Protein AF-A0A918E856-F1 (afdb_monomer_lite)

Structure (mmCIF, N/CA/C/O backbone):
data_AF-A0A918E856-F1
#
_entry.id   AF-A0A918E856-F1
#
loop_
_atom_site.group_PDB
_atom_site.id
_atom_site.type_symbol
_atom_site.label_atom_id
_atom_site.label_alt_id
_atom_site.label_comp_id
_atom_site.label_asym_id
_atom_site.label_entity_id
_atom_site.label_seq_id
_atom_site.pdbx_PDB_ins_code
_atom_site.Cartn_x
_atom_site.Cartn_y
_atom_site.Cartn_z
_atom_site.occupancy
_atom_site.B_iso_or_equiv
_atom_site.auth_seq_id
_atom_site.auth_comp_id
_atom_site.auth_asym_id
_atom_site.auth_atom_id
_atom_site.pdbx_PDB_model_num
ATOM 1 N N . MET A 1 1 ? 12.100 -17.004 -24.116 1.00 50.94 1 MET A N 1
ATOM 2 C CA . MET A 1 1 ? 11.527 -15.684 -23.778 1.00 50.94 1 MET A CA 1
ATOM 3 C C . MET A 1 1 ? 12.662 -14.813 -23.277 1.00 50.94 1 MET A C 1
ATOM 5 O O . MET A 1 1 ? 13.329 -15.226 -22.339 1.00 50.94 1 MET A O 1
ATOM 9 N N . THR A 1 2 ? 12.930 -13.678 -23.919 1.00 61.44 2 THR A N 1
ATOM 10 C CA . THR A 1 2 ? 13.937 -12.719 -23.442 1.00 61.44 2 THR A CA 1
ATOM 11 C C . THR A 1 2 ? 13.316 -11.904 -22.313 1.00 61.44 2 THR A C 1
ATOM 13 O O . THR A 1 2 ? 12.241 -11.334 -22.496 1.00 61.44 2 THR A O 1
ATOM 16 N N . ILE A 1 3 ? 13.947 -11.891 -21.139 1.00 65.88 3 ILE A N 1
ATOM 17 C CA . ILE A 1 3 ? 13.509 -11.051 -20.021 1.00 65.88 3 ILE A CA 1
ATOM 18 C C . ILE A 1 3 ? 13.822 -9.603 -20.404 1.00 65.88 3 ILE A C 1
ATOM 20 O O . ILE A 1 3 ? 14.984 -9.246 -20.590 1.00 65.88 3 ILE A O 1
ATOM 24 N N . ARG A 1 4 ? 12.785 -8.781 -20.583 1.00 73.38 4 ARG A N 1
ATOM 25 C CA . ARG A 1 4 ? 12.947 -7.338 -20.776 1.00 73.38 4 ARG A CA 1
ATOM 26 C C . ARG A 1 4 ? 13.207 -6.720 -19.407 1.00 73.38 4 ARG A C 1
ATOM 28 O O . ARG A 1 4 ? 12.323 -6.734 -18.557 1.00 73.38 4 ARG A O 1
ATOM 35 N N . HIS A 1 5 ? 14.406 -6.192 -19.208 1.00 76.31 5 HIS A N 1
ATOM 36 C CA . HIS A 1 5 ? 14.692 -5.327 -18.071 1.00 76.31 5 HIS A CA 1
ATOM 37 C C . HIS A 1 5 ? 14.243 -3.906 -18.418 1.00 76.31 5 HIS A C 1
ATOM 39 O O . HIS A 1 5 ? 14.505 -3.429 -19.523 1.00 76.31 5 HIS A O 1
ATOM 45 N N . VAL A 1 6 ? 13.525 -3.268 -17.497 1.00 83.94 6 VAL A N 1
ATOM 46 C CA . VAL A 1 6 ? 13.169 -1.851 -17.603 1.00 83.94 6 VAL A CA 1
ATOM 47 C C . VAL A 1 6 ? 14.328 -1.038 -17.033 1.00 83.94 6 VAL A C 1
ATOM 49 O O . VAL A 1 6 ? 14.941 -1.451 -16.049 1.00 83.94 6 VAL A O 1
ATOM 52 N N . GLU A 1 7 ? 14.652 0.080 -17.678 1.00 87.56 7 GLU A N 1
ATOM 53 C CA . GLU A 1 7 ? 15.737 0.957 -17.240 1.00 87.56 7 GLU A CA 1
ATOM 54 C C . GLU A 1 7 ? 15.394 1.575 -15.871 1.00 87.56 7 GLU A C 1
ATOM 56 O O . GLU A 1 7 ? 14.327 2.193 -15.755 1.00 87.56 7 GLU A O 1
ATOM 61 N N . PRO A 1 8 ? 16.251 1.430 -14.842 1.00 88.75 8 PRO A N 1
ATOM 62 C CA . PRO A 1 8 ? 16.017 2.029 -13.531 1.00 88.75 8 PRO A CA 1
ATOM 63 C C . PRO A 1 8 ? 15.770 3.537 -13.625 1.00 88.75 8 PRO A C 1
ATOM 65 O O . PRO A 1 8 ? 16.375 4.221 -14.448 1.00 88.75 8 PRO A O 1
ATOM 68 N N . TYR A 1 9 ? 14.884 4.061 -12.775 1.00 87.44 9 TYR A N 1
ATOM 69 C CA . TYR A 1 9 ? 14.509 5.485 -12.725 1.00 87.44 9 TYR A CA 1
ATOM 70 C C . TYR A 1 9 ? 13.832 6.062 -13.981 1.00 87.44 9 TYR A C 1
ATOM 72 O O . TYR A 1 9 ? 13.514 7.249 -14.001 1.00 87.44 9 TYR A O 1
ATOM 80 N N . SER A 1 10 ? 13.558 5.254 -15.008 1.00 90.94 10 SER A N 1
ATOM 81 C CA . SER A 1 10 ? 12.671 5.667 -16.101 1.00 90.94 10 SER A CA 1
ATOM 82 C C . SER A 1 10 ? 11.217 5.781 -15.627 1.00 90.94 10 SER A C 1
ATOM 84 O O . SER A 1 10 ? 10.818 5.113 -14.671 1.00 90.94 10 SER A O 1
ATOM 86 N N . ASP A 1 11 ? 10.394 6.559 -16.336 1.00 89.94 11 ASP A N 1
ATOM 87 C CA . ASP A 1 11 ? 8.954 6.659 -16.048 1.00 89.94 11 ASP A CA 1
ATOM 88 C C . ASP A 1 11 ? 8.279 5.280 -16.058 1.00 89.94 11 ASP A C 1
ATOM 90 O O . ASP A 1 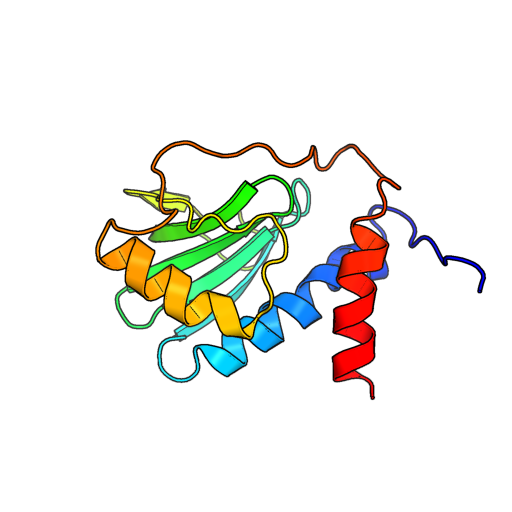11 ? 7.462 4.976 -15.192 1.00 89.94 11 ASP A O 1
ATOM 94 N N . GLU A 1 12 ? 8.669 4.403 -16.994 1.00 88.94 12 GLU A N 1
ATOM 95 C CA . GLU A 1 12 ? 8.157 3.031 -17.050 1.00 88.94 12 GLU A CA 1
ATOM 96 C C . GLU A 1 12 ? 8.480 2.266 -15.763 1.00 88.94 12 GLU A C 1
ATOM 98 O O . GLU A 1 12 ? 7.600 1.597 -15.229 1.00 88.94 12 GLU A O 1
ATOM 103 N N . TRP A 1 13 ? 9.707 2.386 -15.245 1.00 89.81 13 TRP A N 1
ATOM 104 C CA . TRP A 1 13 ? 10.144 1.730 -14.010 1.00 89.81 13 TRP A CA 1
ATOM 105 C C . TRP A 1 13 ? 9.414 2.265 -12.775 1.00 89.81 13 TRP A C 1
ATOM 107 O O . TRP A 1 13 ? 8.991 1.487 -11.914 1.00 89.81 13 TRP A O 1
ATOM 117 N N . LEU A 1 14 ? 9.235 3.587 -12.702 1.00 89.81 14 LEU A N 1
ATOM 118 C CA . LEU A 1 14 ? 8.525 4.251 -11.608 1.00 89.81 14 LEU A CA 1
ATOM 119 C C . LEU A 1 14 ? 7.058 3.826 -11.545 1.00 89.81 14 LEU A C 1
ATOM 121 O O . LEU A 1 14 ? 6.543 3.609 -10.457 1.00 89.81 14 LEU A O 1
ATOM 125 N N . GLN A 1 15 ? 6.428 3.625 -12.701 1.00 89.75 15 GLN A N 1
ATOM 126 C CA . GLN A 1 15 ? 5.015 3.262 -12.816 1.00 89.75 15 GLN A CA 1
ATOM 127 C 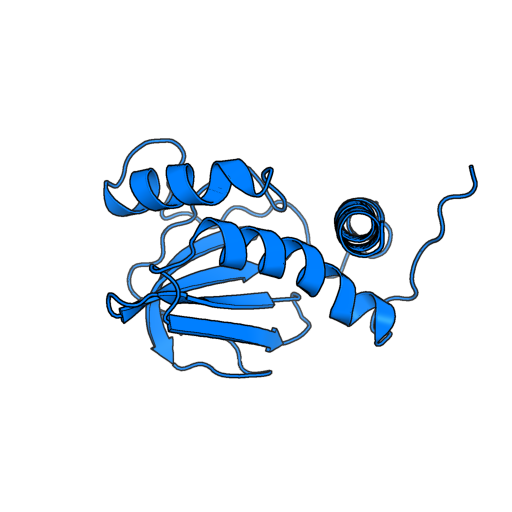C . GLN A 1 15 ? 4.742 1.756 -12.636 1.00 89.75 15 GLN A C 1
ATOM 129 O O . GLN A 1 15 ? 3.587 1.344 -12.523 1.00 89.75 15 GLN A O 1
ATOM 134 N N . GLN A 1 16 ? 5.767 0.895 -12.575 1.00 90.94 16 GLN A N 1
ATOM 135 C CA . GLN A 1 16 ? 5.569 -0.556 -12.417 1.00 90.94 16 GLN A CA 1
ATOM 136 C C . GLN A 1 16 ? 4.745 -0.966 -11.178 1.00 90.94 16 GLN A C 1
ATOM 138 O O . GLN A 1 16 ? 3.912 -1.870 -11.304 1.00 90.94 16 GLN A O 1
ATOM 143 N N . PRO A 1 17 ? 4.910 -0.346 -9.990 1.00 94.38 17 PRO A N 1
ATOM 144 C CA . PRO A 1 17 ? 4.116 -0.689 -8.812 1.00 94.38 17 PRO A CA 1
ATOM 145 C C . PRO A 1 17 ? 2.627 -0.367 -8.937 1.00 94.38 17 PRO A C 1
ATOM 147 O O . PRO A 1 17 ? 1.813 -1.028 -8.291 1.00 94.38 17 PRO A O 1
ATOM 150 N N . VAL A 1 18 ? 2.258 0.613 -9.768 1.00 94.62 18 VAL A N 1
ATOM 151 C CA . VAL A 1 18 ? 0.890 1.147 -9.859 1.00 94.62 18 VAL A CA 1
ATOM 152 C C . VAL A 1 18 ? -0.128 0.049 -10.132 1.00 94.62 18 VAL A C 1
ATOM 154 O O . VAL A 1 18 ? -1.161 -0.006 -9.473 1.00 94.62 18 VAL A O 1
ATOM 157 N N . CYS A 1 19 ? 0.166 -0.867 -11.053 1.00 95.25 19 CYS A N 1
ATOM 158 C CA . CYS A 1 19 ? -0.772 -1.931 -11.411 1.00 95.25 19 CYS A CA 1
ATOM 159 C C . CYS A 1 19 ? -1.019 -2.896 -10.243 1.00 95.25 19 CYS A C 1
ATOM 161 O O . CYS A 1 19 ? -2.159 -3.241 -9.947 1.00 95.25 19 CYS A O 1
ATOM 163 N N . TYR A 1 20 ? 0.037 -3.281 -9.525 1.00 97.25 20 TYR A N 1
ATOM 164 C CA . TYR A 1 20 ? -0.095 -4.119 -8.336 1.00 97.25 20 TYR A CA 1
ATOM 165 C C . TYR A 1 20 ? -0.895 -3.417 -7.226 1.00 97.25 20 TYR A C 1
ATOM 167 O O . TYR A 1 20 ? -1.812 -4.006 -6.652 1.00 97.25 20 TYR A O 1
ATOM 175 N N . VAL A 1 21 ? -0.585 -2.147 -6.950 1.00 97.69 21 VAL A N 1
ATOM 176 C CA . VAL A 1 21 ? -1.270 -1.361 -5.914 1.00 97.69 21 VAL A CA 1
ATOM 177 C C . VAL A 1 21 ? -2.741 -1.150 -6.268 1.00 97.69 21 VAL A C 1
ATOM 179 O O . VAL A 1 21 ? -3.596 -1.301 -5.399 1.00 97.69 21 VAL A O 1
ATOM 182 N N . ARG A 1 22 ? -3.063 -0.886 -7.539 1.00 97.38 22 ARG A N 1
ATOM 183 C CA . ARG A 1 22 ? -4.447 -0.745 -8.010 1.00 97.38 22 ARG A CA 1
ATOM 184 C C . ARG A 1 22 ? -5.281 -1.997 -7.770 1.00 97.38 22 ARG A C 1
ATOM 186 O O . ARG A 1 22 ? -6.390 -1.870 -7.266 1.00 97.38 22 ARG A O 1
ATOM 193 N N . LEU A 1 23 ? -4.742 -3.188 -8.037 1.00 97.88 23 LEU A N 1
ATOM 194 C CA . LEU A 1 23 ? -5.444 -4.444 -7.738 1.00 97.88 23 LEU A CA 1
ATOM 195 C C . LEU A 1 23 ? -5.750 -4.575 -6.241 1.00 97.88 23 LEU A C 1
ATOM 197 O O . LEU A 1 23 ? -6.841 -4.985 -5.856 1.00 97.88 23 LEU A O 1
ATOM 201 N N . VAL A 1 24 ? -4.802 -4.196 -5.380 1.00 98.31 24 VAL A N 1
ATOM 202 C CA . VAL A 1 24 ? -5.018 -4.185 -3.925 1.00 98.31 24 VAL A CA 1
ATOM 203 C C . VAL A 1 24 ? -6.093 -3.168 -3.532 1.00 98.31 24 VAL A C 1
ATOM 205 O O . VAL A 1 24 ? -6.969 -3.495 -2.736 1.00 98.31 24 VAL A O 1
ATOM 208 N N . VAL A 1 25 ? -6.062 -1.961 -4.101 1.00 98.38 25 VAL A N 1
ATOM 209 C CA . VAL A 1 25 ? -7.072 -0.915 -3.869 1.00 98.38 25 VAL A CA 1
ATOM 210 C C . VAL A 1 25 ? -8.466 -1.391 -4.279 1.00 98.38 25 VAL A C 1
ATOM 212 O O . VAL A 1 25 ? -9.409 -1.247 -3.505 1.00 98.38 25 VAL A O 1
ATOM 215 N N . GLU A 1 26 ? -8.598 -2.012 -5.451 1.00 97.94 26 GLU A N 1
ATOM 216 C CA . GLU A 1 26 ? -9.864 -2.565 -5.944 1.00 97.94 26 GLU A CA 1
ATOM 217 C C . GLU A 1 26 ? -10.417 -3.653 -5.011 1.00 97.94 26 GLU A C 1
ATOM 219 O O . GLU A 1 26 ? -11.612 -3.666 -4.717 1.00 97.94 26 GLU A O 1
ATOM 224 N N . LEU A 1 27 ? -9.550 -4.525 -4.488 1.00 98.25 27 LEU A N 1
ATOM 225 C CA . LEU A 1 27 ? -9.930 -5.586 -3.550 1.00 98.25 27 LEU A CA 1
ATOM 226 C C . LEU A 1 27 ? -10.311 -5.068 -2.158 1.00 98.25 27 LEU A C 1
ATOM 228 O O . LEU A 1 27 ? -11.152 -5.673 -1.494 1.00 98.25 27 LEU A O 1
ATOM 232 N N . LEU A 1 28 ? -9.698 -3.974 -1.702 1.00 98.00 28 LEU A N 1
ATOM 233 C CA . LEU A 1 28 ? -10.064 -3.305 -0.449 1.00 98.00 28 LEU A CA 1
ATOM 234 C C . LEU A 1 28 ? -11.369 -2.504 -0.588 1.00 98.00 28 LEU A C 1
ATOM 236 O O . LEU A 1 28 ? -12.095 -2.323 0.393 1.00 98.00 28 LEU A O 1
ATOM 240 N N . GLY A 1 29 ? -11.693 -2.049 -1.801 1.00 97.75 29 GLY A N 1
ATOM 241 C CA . GLY A 1 29 ? -12.979 -1.453 -2.146 1.00 97.75 29 GLY A CA 1
ATOM 242 C C . GLY A 1 29 ? -13.367 -0.302 -1.218 1.00 97.75 29 GLY A C 1
ATOM 243 O O . GLY A 1 29 ? -12.658 0.695 -1.112 1.00 97.75 29 GLY A O 1
ATOM 244 N N . ALA A 1 30 ? -14.499 -0.449 -0.526 1.00 96.69 30 ALA A N 1
ATOM 245 C CA . ALA A 1 30 ? -15.070 0.590 0.335 1.00 96.69 30 ALA A CA 1
ATOM 246 C C . ALA A 1 30 ? -14.204 0.966 1.554 1.00 96.69 30 ALA A C 1
ATOM 248 O O . ALA A 1 30 ? -14.479 1.976 2.199 1.00 96.69 30 ALA A O 1
ATOM 249 N N . GLU A 1 31 ? -13.175 0.181 1.888 1.00 97.44 31 GLU A N 1
ATOM 250 C CA . GLU A 1 31 ? -12.222 0.558 2.937 1.00 97.44 31 GLU A CA 1
ATOM 251 C C . GLU A 1 31 ? -11.257 1.664 2.495 1.00 97.44 31 GLU A C 1
ATOM 253 O O . GLU A 1 31 ? -10.673 2.334 3.349 1.00 97.44 31 GLU A O 1
ATOM 258 N N . VAL A 1 32 ? -11.082 1.867 1.187 1.00 98.44 32 VAL A N 1
ATOM 259 C CA . VAL A 1 32 ? -10.161 2.861 0.634 1.00 98.44 32 VAL A CA 1
ATOM 260 C C . VAL A 1 32 ? -10.852 4.214 0.534 1.00 98.44 32 VAL A C 1
ATOM 262 O O . VAL A 1 32 ? -11.879 4.362 -0.123 1.00 98.44 32 VAL A O 1
ATOM 265 N N . ALA A 1 33 ? -10.259 5.220 1.171 1.00 97.88 33 ALA A N 1
ATOM 266 C CA . ALA A 1 33 ? -10.669 6.611 1.032 1.00 97.88 33 ALA A CA 1
ATOM 267 C C . ALA A 1 33 ? -9.944 7.308 -0.126 1.00 97.88 33 ALA A C 1
ATOM 269 O O . ALA A 1 33 ? -10.545 8.129 -0.811 1.00 97.88 33 ALA A O 1
ATOM 270 N N . ASP A 1 34 ? -8.656 7.009 -0.311 1.00 97.94 34 ASP A N 1
ATOM 271 C CA . ASP A 1 34 ? -7.803 7.583 -1.356 1.00 97.94 34 ASP A CA 1
ATOM 272 C C . ASP A 1 34 ? -6.525 6.739 -1.518 1.00 97.94 34 ASP A C 1
ATOM 274 O O . ASP A 1 34 ? -6.201 5.937 -0.637 1.00 97.94 34 ASP A O 1
ATOM 278 N N . TRP A 1 35 ? -5.772 6.917 -2.601 1.00 98.19 35 TRP A N 1
ATOM 279 C CA . TRP A 1 35 ? -4.439 6.328 -2.745 1.00 98.19 35 TRP A CA 1
ATOM 280 C C . TRP A 1 35 ? -3.549 7.143 -3.692 1.00 98.19 35 TRP A C 1
ATOM 282 O O . TRP A 1 35 ? -4.035 7.807 -4.604 1.00 98.19 35 TRP A O 1
ATOM 292 N N . TRP A 1 36 ? -2.235 7.088 -3.482 1.00 97.62 36 TRP A N 1
ATOM 293 C CA . TRP A 1 36 ? -1.257 7.813 -4.296 1.00 97.62 36 TRP A CA 1
ATOM 294 C C . TRP A 1 36 ? 0.117 7.137 -4.297 1.00 97.62 36 TRP A C 1
ATOM 296 O O . TRP A 1 36 ? 0.455 6.351 -3.406 1.00 97.62 36 TRP A O 1
ATOM 306 N N . GLU A 1 37 ? 0.929 7.476 -5.295 1.00 96.06 37 GLU A N 1
ATOM 307 C CA . GLU A 1 37 ? 2.346 7.116 -5.363 1.00 96.06 37 GLU A CA 1
ATOM 308 C C . GLU A 1 37 ? 3.173 8.034 -4.452 1.00 96.06 37 GLU A C 1
ATOM 310 O O . GLU A 1 37 ? 2.947 9.245 -4.381 1.00 96.06 37 GLU A O 1
ATOM 315 N N . GLY A 1 38 ? 4.123 7.447 -3.731 1.00 93.38 38 GLY A N 1
ATOM 316 C CA . GLY A 1 38 ? 5.086 8.154 -2.896 1.00 93.38 38 GLY A CA 1
ATOM 317 C C . GLY A 1 38 ? 6.391 8.459 -3.648 1.00 93.38 38 GLY A C 1
ATOM 318 O O . GLY A 1 38 ? 6.436 8.435 -4.877 1.00 93.38 38 GLY A O 1
ATOM 319 N N . PRO A 1 39 ? 7.482 8.751 -2.925 1.00 91.81 39 PRO A N 1
ATOM 320 C CA . PRO A 1 39 ? 8.802 8.962 -3.520 1.00 91.81 39 PRO A CA 1
ATOM 321 C C . PRO A 1 39 ? 9.380 7.674 -4.135 1.00 91.81 39 PRO A C 1
ATOM 323 O O . PRO A 1 39 ? 8.922 6.565 -3.860 1.00 91.81 39 PRO A O 1
ATOM 326 N N . CYS A 1 40 ? 10.427 7.827 -4.949 1.00 89.00 40 CYS A N 1
ATOM 327 C CA . CYS A 1 40 ? 11.036 6.742 -5.723 1.00 89.00 40 CYS A CA 1
ATOM 328 C C . CYS A 1 40 ? 12.146 5.948 -5.008 1.00 89.00 40 CYS A C 1
ATOM 330 O O . CYS A 1 40 ? 12.474 4.862 -5.470 1.00 89.00 40 CYS A O 1
ATOM 332 N N . ASP A 1 41 ? 12.704 6.441 -3.895 1.00 89.44 41 ASP A N 1
ATOM 333 C CA . ASP A 1 41 ? 13.840 5.809 -3.201 1.00 89.44 41 ASP A CA 1
ATOM 334 C C . ASP A 1 41 ? 13.539 5.551 -1.709 1.00 89.44 41 ASP A C 1
ATOM 336 O O . ASP A 1 41 ? 13.786 6.417 -0.860 1.00 89.44 41 ASP A O 1
ATOM 340 N N . PRO A 1 42 ? 12.995 4.375 -1.336 1.00 93.12 42 PRO A N 1
ATOM 341 C CA . PRO A 1 42 ? 12.429 3.334 -2.207 1.00 93.12 42 PRO A CA 1
ATOM 342 C C . PRO A 1 42 ? 11.108 3.750 -2.857 1.00 93.12 42 PRO A C 1
ATOM 344 O O . PRO A 1 42 ? 10.402 4.581 -2.267 1.00 93.12 42 PRO A O 1
ATOM 347 N N . ARG A 1 43 ? 10.752 3.098 -3.982 1.00 95.44 43 ARG A N 1
ATOM 348 C CA . ARG A 1 43 ? 9.414 3.201 -4.590 1.00 95.44 43 ARG A CA 1
ATOM 349 C C . ARG A 1 43 ? 8.376 2.852 -3.538 1.00 95.44 43 ARG A C 1
ATOM 351 O O . ARG A 1 43 ? 8.452 1.792 -2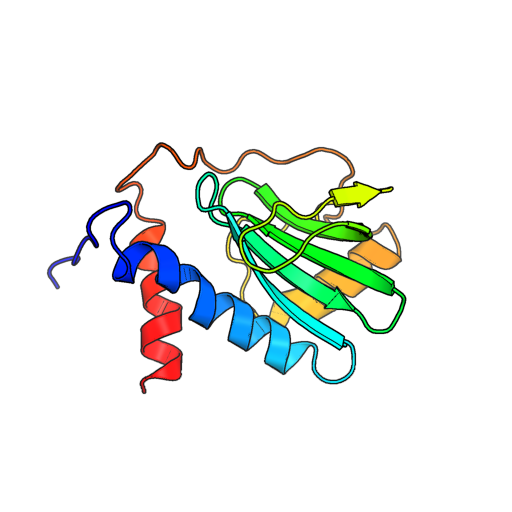.911 1.00 95.44 43 ARG A O 1
ATOM 358 N N . GLU A 1 44 ? 7.423 3.752 -3.354 1.00 96.25 44 GLU A N 1
ATOM 359 C CA . GLU A 1 44 ? 6.392 3.657 -2.331 1.00 96.25 44 GLU A CA 1
ATOM 360 C C . GLU A 1 44 ? 5.018 3.968 -2.923 1.00 96.25 44 GLU A C 1
ATOM 362 O O . GLU A 1 44 ? 4.890 4.762 -3.851 1.00 96.25 44 GLU A O 1
ATOM 367 N N . ALA A 1 45 ? 3.977 3.373 -2.354 1.00 98.00 45 ALA A N 1
ATOM 368 C CA . ALA A 1 45 ? 2.602 3.789 -2.574 1.00 98.00 45 ALA A CA 1
ATOM 369 C C . ALA A 1 45 ? 1.836 3.781 -1.254 1.00 98.00 45 ALA A C 1
ATOM 371 O O . ALA A 1 45 ? 2.091 2.958 -0.372 1.00 98.00 45 ALA A O 1
ATOM 372 N N . THR A 1 46 ? 0.881 4.694 -1.129 1.00 98.56 46 THR A N 1
ATOM 373 C CA . THR A 1 46 ? 0.040 4.838 0.057 1.00 98.56 46 THR A CA 1
ATOM 374 C C . THR A 1 46 ? -1.414 4.638 -0.310 1.00 98.56 46 THR A C 1
ATOM 376 O O . THR A 1 46 ? -1.904 5.232 -1.262 1.00 98.56 46 THR A O 1
ATOM 379 N N . VAL A 1 47 ? -2.111 3.837 0.487 1.00 98.69 47 VAL A N 1
ATOM 380 C CA . VAL A 1 47 ? -3.556 3.640 0.446 1.00 98.69 47 VAL A CA 1
ATOM 381 C C . VAL A 1 47 ? -4.121 4.175 1.754 1.00 98.69 47 VAL A C 1
ATOM 383 O O . VAL A 1 47 ? -3.907 3.605 2.828 1.00 98.69 47 VAL A O 1
ATOM 386 N N . ARG A 1 48 ? -4.824 5.300 1.678 1.00 98.62 48 ARG A N 1
ATOM 387 C CA . ARG A 1 48 ? -5.502 5.905 2.818 1.00 98.62 48 ARG A CA 1
ATOM 388 C C . ARG A 1 48 ? -6.809 5.167 3.068 1.00 98.62 48 ARG A C 1
ATOM 390 O O . ARG A 1 48 ? -7.631 5.023 2.166 1.00 98.62 48 ARG A O 1
ATOM 397 N N . LEU A 1 49 ? -7.012 4.728 4.303 1.00 98.56 49 LEU A N 1
ATOM 398 C CA . LEU A 1 49 ? -8.200 3.987 4.706 1.00 98.56 49 LEU A CA 1
ATOM 399 C C . LEU A 1 49 ? -9.266 4.932 5.276 1.00 98.56 49 LEU A C 1
ATOM 401 O O . LEU A 1 49 ? -8.959 5.985 5.845 1.00 98.56 49 LEU A O 1
ATOM 405 N N . ALA A 1 50 ? -10.534 4.546 5.136 1.00 97.81 50 ALA A N 1
ATOM 406 C CA . ALA A 1 50 ? -11.689 5.327 5.586 1.00 97.81 50 ALA A CA 1
ATOM 407 C C . ALA A 1 50 ? -11.746 5.521 7.114 1.00 97.81 50 ALA A C 1
ATOM 409 O O . ALA A 1 50 ? -12.347 6.479 7.596 1.00 97.81 50 ALA A O 1
ATOM 410 N N . ASP A 1 51 ? -11.086 4.649 7.879 1.00 96.56 51 ASP A N 1
ATOM 411 C CA . ASP A 1 51 ? -10.982 4.712 9.343 1.00 96.56 51 ASP A CA 1
ATOM 412 C C . ASP A 1 51 ? -9.880 5.673 9.846 1.00 96.56 51 ASP A C 1
ATOM 414 O O . ASP A 1 51 ? -9.678 5.821 11.053 1.00 96.56 51 ASP A O 1
ATOM 418 N N . GLY A 1 52 ? -9.167 6.346 8.935 1.00 96.81 52 GLY A N 1
ATOM 419 C CA . GLY A 1 52 ? -8.066 7.257 9.255 1.00 96.81 52 GLY A CA 1
ATOM 420 C C . GLY A 1 52 ? -6.707 6.573 9.439 1.00 96.81 52 GLY A C 1
ATOM 421 O O . GLY A 1 52 ? -5.720 7.252 9.743 1.00 96.81 52 GLY A O 1
ATOM 422 N N . ALA A 1 53 ? -6.623 5.256 9.252 1.00 98.31 53 ALA A N 1
ATOM 423 C CA . ALA A 1 53 ? -5.357 4.562 9.072 1.00 98.31 53 ALA A CA 1
ATOM 424 C C . ALA A 1 53 ? -4.857 4.686 7.621 1.00 98.31 53 ALA A C 1
ATOM 426 O O . ALA A 1 53 ? -5.531 5.217 6.736 1.00 98.31 53 ALA A O 1
ATOM 427 N N . ALA A 1 54 ? -3.644 4.202 7.374 1.00 98.62 54 ALA A N 1
ATOM 428 C CA . ALA A 1 54 ? -3.111 4.041 6.032 1.00 98.62 54 ALA A CA 1
ATOM 429 C C . ALA A 1 54 ? -2.300 2.748 5.922 1.00 98.62 54 ALA A C 1
ATOM 431 O O . ALA A 1 54 ? -1.602 2.341 6.859 1.00 98.62 54 ALA A O 1
ATOM 432 N N . LEU A 1 55 ? -2.402 2.125 4.751 1.00 98.38 55 LEU A N 1
ATOM 433 C CA . LEU A 1 55 ? -1.501 1.086 4.285 1.00 98.38 55 LEU A CA 1
ATOM 434 C C . LEU A 1 55 ? -0.433 1.726 3.408 1.00 98.38 55 LEU A C 1
ATOM 436 O O . LEU A 1 55 ? -0.748 2.455 2.474 1.00 98.38 55 LEU A O 1
ATOM 440 N N . VAL A 1 56 ? 0.827 1.431 3.688 1.00 98.38 56 VAL A N 1
ATOM 441 C CA . VAL A 1 56 ? 1.950 1.870 2.865 1.00 98.38 56 VAL A CA 1
ATOM 442 C C . VAL A 1 56 ? 2.685 0.645 2.365 1.00 98.38 56 VAL A C 1
ATOM 444 O O . VAL A 1 56 ? 3.018 -0.242 3.149 1.00 98.38 56 VAL A O 1
ATOM 447 N N . TRP A 1 57 ? 2.923 0.600 1.065 1.00 98.44 57 TRP A N 1
ATOM 448 C CA . TRP A 1 57 ? 3.767 -0.391 0.425 1.00 98.44 57 TRP A CA 1
ATOM 449 C C . TRP A 1 57 ? 5.078 0.259 0.023 1.00 98.44 57 TRP A C 1
ATOM 451 O O . TRP A 1 57 ? 5.051 1.316 -0.599 1.00 98.44 57 TRP A O 1
ATOM 461 N N . ASP A 1 58 ? 6.204 -0.383 0.312 1.00 96.69 58 ASP A N 1
ATOM 462 C CA . ASP A 1 58 ? 7.478 -0.047 -0.319 1.00 96.69 58 ASP A CA 1
ATOM 463 C C . ASP A 1 58 ? 8.212 -1.293 -0.806 1.00 96.69 58 ASP A C 1
ATOM 465 O O . ASP A 1 58 ? 8.035 -2.402 -0.292 1.00 96.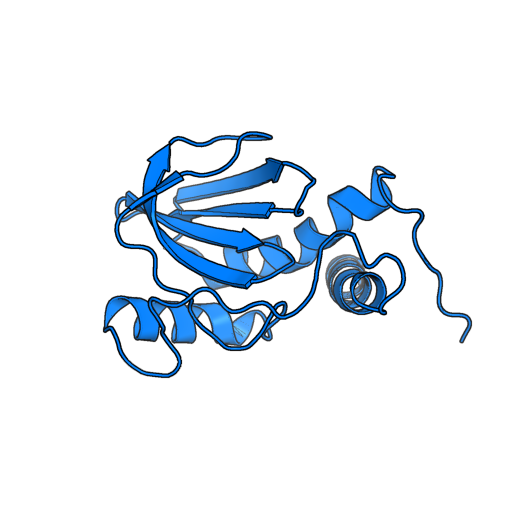69 58 ASP A O 1
ATOM 469 N N . GLU A 1 59 ? 9.075 -1.100 -1.795 1.00 95.75 59 GLU A N 1
ATOM 470 C CA . GLU A 1 59 ? 9.780 -2.203 -2.443 1.00 95.75 59 GLU A CA 1
ATOM 471 C C . GLU A 1 59 ? 10.871 -2.871 -1.590 1.00 95.75 59 GLU A C 1
ATOM 473 O O . GLU A 1 59 ? 11.451 -3.851 -2.047 1.00 95.75 59 GLU A O 1
ATOM 478 N N . GLU A 1 60 ? 11.177 -2.394 -0.381 1.00 96.44 60 GLU A N 1
ATOM 479 C CA . GLU A 1 60 ? 12.179 -3.018 0.499 1.00 96.44 60 GLU A CA 1
ATOM 480 C C . GLU A 1 60 ? 11.556 -3.857 1.613 1.00 96.44 60 GLU A C 1
ATOM 482 O O . GLU A 1 60 ? 12.099 -4.902 1.993 1.00 96.44 60 GLU A O 1
ATOM 487 N N . SER A 1 61 ? 10.422 -3.399 2.145 1.00 96.25 61 SER A N 1
ATOM 488 C CA . SER A 1 61 ? 9.792 -3.961 3.339 1.00 96.25 61 SER A CA 1
ATOM 489 C C . SER A 1 61 ? 8.335 -4.394 3.155 1.00 96.25 61 SER A C 1
ATOM 491 O O . SER A 1 61 ? 7.776 -5.038 4.045 1.00 96.25 61 SER A O 1
ATOM 493 N N . GLY A 1 62 ? 7.748 -4.154 1.980 1.00 97.19 62 GLY A N 1
ATOM 494 C CA . GLY A 1 62 ? 6.394 -4.582 1.637 1.00 97.19 62 GLY A CA 1
ATOM 495 C C . GLY A 1 62 ? 5.331 -3.719 2.311 1.00 97.19 62 GLY A C 1
ATOM 496 O O . GLY A 1 62 ? 5.511 -2.515 2.481 1.00 97.19 62 GLY A O 1
ATOM 497 N N . TRP A 1 63 ? 4.202 -4.331 2.676 1.00 98.31 63 TRP A N 1
ATOM 498 C CA . TRP A 1 63 ? 3.067 -3.617 3.263 1.00 98.31 63 TRP A CA 1
ATOM 499 C C . TRP A 1 63 ? 3.225 -3.373 4.767 1.00 98.31 63 TRP A C 1
ATOM 501 O O . TRP A 1 63 ? 3.490 -4.297 5.545 1.00 98.31 63 TRP A O 1
ATOM 511 N N . ARG A 1 64 ? 2.934 -2.143 5.193 1.00 98.19 64 ARG A N 1
ATOM 512 C CA . ARG A 1 64 ? 2.771 -1.742 6.593 1.00 98.19 64 ARG A CA 1
ATOM 513 C C . ARG A 1 64 ? 1.462 -0.990 6.812 1.00 98.19 64 ARG A C 1
ATOM 515 O O . ARG A 1 64 ? 1.075 -0.166 5.993 1.00 98.19 64 ARG A O 1
ATOM 522 N N . LEU A 1 65 ? 0.810 -1.253 7.937 1.00 98.50 65 LEU A N 1
ATOM 523 C CA . LEU A 1 65 ? -0.364 -0.547 8.442 1.00 98.50 65 LEU A CA 1
ATOM 524 C C . LEU A 1 65 ? 0.058 0.390 9.570 1.00 98.50 65 LEU A C 1
ATOM 526 O O . LEU A 1 65 ? 0.840 -0.001 10.432 1.00 98.50 65 LEU A O 1
ATOM 530 N N . GLY A 1 66 ? -0.516 1.584 9.629 1.00 98.25 66 GLY A N 1
ATOM 531 C CA . GLY A 1 66 ? -0.401 2.455 10.793 1.00 98.25 66 GLY A CA 1
ATOM 532 C C . GLY A 1 66 ? -1.443 3.561 10.773 1.00 98.25 66 GLY A C 1
ATOM 533 O O . GLY A 1 66 ? -2.183 3.723 9.802 1.00 98.25 66 GLY A O 1
ATOM 534 N N . ARG A 1 67 ? -1.503 4.348 11.846 1.00 98.31 67 ARG A N 1
ATOM 535 C CA . ARG A 1 67 ? -2.311 5.570 11.846 1.00 98.31 67 ARG A CA 1
ATOM 536 C C . ARG A 1 67 ? -1.619 6.606 10.965 1.00 98.31 67 ARG A C 1
ATOM 538 O O . ARG A 1 67 ? -0.439 6.887 11.175 1.00 98.31 67 ARG A O 1
ATOM 545 N N . PHE A 1 68 ? -2.360 7.173 10.016 1.00 98.56 68 PHE A N 1
ATOM 546 C CA . PHE A 1 68 ? -1.847 8.197 9.113 1.00 98.56 68 PHE A CA 1
ATOM 547 C C . PHE A 1 68 ? -1.537 9.490 9.880 1.00 98.56 68 PHE A C 1
ATOM 549 O O . PHE A 1 68 ? -2.350 9.941 10.694 1.00 98.56 68 PHE A O 1
ATOM 556 N N . VAL A 1 69 ? -0.358 10.068 9.635 1.00 98.38 69 VAL A N 1
ATOM 557 C CA . VAL A 1 69 ? 0.074 11.347 10.221 1.00 98.38 69 VAL A CA 1
ATOM 558 C C . VAL A 1 69 ? 0.171 12.419 9.141 1.00 98.38 69 VAL A C 1
ATOM 560 O O . VAL A 1 69 ? -0.473 13.459 9.263 1.00 98.38 69 VAL A O 1
ATOM 563 N N . SER A 1 70 ? 0.948 12.158 8.090 1.00 97.56 70 SER A N 1
ATOM 564 C CA . SER A 1 70 ? 1.199 13.085 6.985 1.00 97.56 70 SER A CA 1
ATOM 565 C C . SER A 1 70 ? 1.620 12.319 5.721 1.00 97.56 70 SER A C 1
ATOM 567 O O . SER A 1 70 ? 1.932 11.126 5.788 1.00 97.56 70 SER A O 1
ATOM 569 N N . GLY A 1 71 ? 1.591 12.992 4.571 1.00 95.38 71 GLY A N 1
ATOM 570 C CA . GLY A 1 71 ? 1.959 12.439 3.268 1.00 95.38 71 GLY A CA 1
ATOM 571 C C . GLY A 1 71 ? 1.026 12.907 2.154 1.00 95.38 71 GLY A C 1
ATOM 572 O O . GLY A 1 71 ? -0.041 13.475 2.405 1.00 95.38 71 GLY A O 1
ATOM 573 N N . GLY A 1 72 ? 1.425 12.630 0.919 1.00 94.62 72 GLY A N 1
ATOM 574 C CA . GLY A 1 72 ? 0.712 13.017 -0.290 1.00 94.62 72 GLY A CA 1
ATOM 575 C C . GLY A 1 72 ? 1.440 12.514 -1.532 1.00 94.62 72 GLY A C 1
ATOM 576 O O . GLY A 1 72 ? 2.463 11.838 -1.428 1.00 94.62 72 GLY A O 1
ATOM 577 N N . SER A 1 73 ? 0.912 12.835 -2.712 1.00 93.81 73 SER A N 1
ATOM 578 C CA . SER A 1 73 ? 1.523 12.435 -3.984 1.00 93.81 73 SER A CA 1
ATOM 579 C C . SER A 1 73 ? 2.981 12.901 -4.066 1.00 93.81 73 SER A C 1
ATOM 581 O O . SER A 1 73 ? 3.254 14.096 -3.988 1.00 93.81 73 SER A O 1
ATOM 583 N N . GLY A 1 74 ? 3.911 11.960 -4.241 1.00 92.19 74 GLY A N 1
ATOM 584 C CA . GLY A 1 74 ? 5.356 12.215 -4.289 1.00 92.19 74 GLY A CA 1
ATOM 585 C C . GLY A 1 74 ? 6.018 12.495 -2.932 1.00 92.19 74 GLY A C 1
ATOM 586 O O . GLY A 1 74 ? 7.244 12.586 -2.860 1.00 92.19 74 GLY A O 1
ATOM 587 N N . GLU A 1 75 ? 5.246 12.589 -1.850 1.00 94.75 75 GLU A N 1
ATOM 588 C CA . GLU A 1 75 ? 5.746 12.791 -0.491 1.00 94.75 75 GLU A CA 1
ATOM 589 C C . GLU A 1 75 ? 5.787 11.467 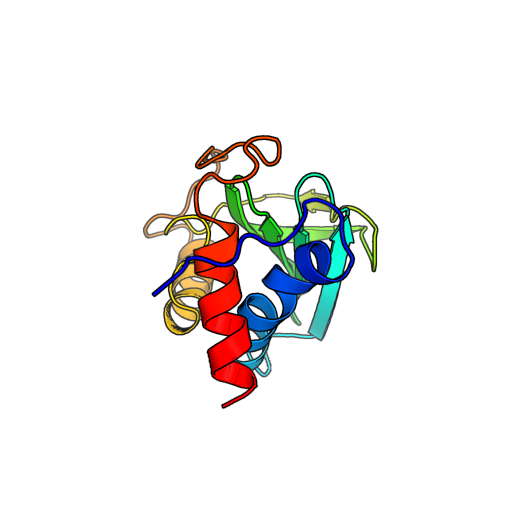0.275 1.00 94.75 75 GLU A C 1
ATOM 591 O O . GLU A 1 75 ? 4.953 10.579 0.085 1.00 94.75 75 GLU A O 1
ATOM 596 N N . ARG A 1 76 ? 6.780 11.316 1.157 1.00 95.75 76 ARG A N 1
ATOM 597 C CA . ARG A 1 76 ? 6.895 10.124 2.004 1.00 95.75 76 ARG A CA 1
ATOM 598 C C . ARG A 1 76 ? 5.735 10.100 2.996 1.00 95.75 76 ARG A C 1
ATOM 600 O O . ARG A 1 76 ? 5.520 11.083 3.700 1.00 95.75 76 ARG A O 1
ATOM 607 N N . THR A 1 77 ? 5.055 8.964 3.114 1.00 97.69 77 THR A N 1
ATOM 608 C CA . THR A 1 77 ? 3.991 8.829 4.113 1.00 97.69 77 THR A CA 1
ATOM 609 C C . THR A 1 77 ? 4.553 8.550 5.500 1.00 97.69 77 THR A C 1
ATOM 611 O O . THR A 1 77 ? 5.282 7.574 5.724 1.00 97.69 77 THR A O 1
ATOM 614 N N . GLU A 1 78 ? 4.134 9.369 6.460 1.00 97.75 78 GLU A N 1
ATOM 615 C CA . GLU A 1 78 ? 4.415 9.187 7.876 1.00 97.75 78 GLU A CA 1
ATOM 616 C C . GLU A 1 78 ? 3.267 8.450 8.567 1.00 97.75 78 GLU A C 1
ATOM 618 O O . GLU A 1 78 ? 2.092 8.826 8.493 1.00 97.75 78 GLU A O 1
ATOM 623 N N . LEU A 1 79 ? 3.634 7.397 9.294 1.00 98.19 79 LEU A N 1
ATOM 624 C CA . LEU A 1 79 ? 2.724 6.581 10.083 1.00 98.19 79 LEU A CA 1
ATOM 625 C C . LEU A 1 79 ? 3.159 6.572 11.545 1.00 98.19 79 LEU A C 1
ATOM 627 O O . LEU A 1 79 ? 4.352 6.559 11.851 1.00 98.19 79 LEU A O 1
ATOM 631 N N . THR A 1 80 ? 2.189 6.475 12.450 1.00 97.69 80 THR A N 1
ATOM 632 C CA . THR A 1 80 ? 2.435 6.144 13.857 1.00 97.69 80 THR A CA 1
ATOM 633 C C . THR A 1 80 ? 1.851 4.779 14.209 1.00 97.69 80 THR A C 1
ATOM 635 O O . THR A 1 80 ? 0.812 4.374 13.680 1.00 97.69 80 THR A O 1
ATOM 638 N N . GLY A 1 81 ? 2.535 4.052 15.098 1.00 95.19 81 GLY A N 1
ATOM 639 C CA . GLY A 1 81 ? 2.136 2.703 15.509 1.00 95.19 81 GLY A CA 1
ATOM 640 C C . GLY A 1 81 ? 2.242 1.659 14.395 1.00 95.19 81 GLY A C 1
ATOM 641 O O . GLY A 1 81 ? 1.439 0.729 14.362 1.00 95.19 81 GLY A O 1
ATOM 642 N N . SER A 1 82 ? 3.196 1.830 13.475 1.00 96.19 82 SER A N 1
ATOM 643 C CA . SER A 1 82 ? 3.331 0.995 12.282 1.00 96.19 82 SER A CA 1
ATOM 644 C C . SER A 1 82 ? 3.532 -0.485 12.600 1.00 96.19 82 SER A C 1
ATOM 646 O O . SER A 1 82 ? 4.339 -0.854 13.457 1.00 96.19 82 SER A O 1
ATOM 648 N N . ARG A 1 83 ? 2.851 -1.339 11.839 1.00 96.69 83 ARG A N 1
ATOM 649 C CA . ARG A 1 83 ? 3.029 -2.789 11.832 1.00 96.69 83 ARG A CA 1
ATOM 650 C C . ARG A 1 83 ? 3.112 -3.303 10.406 1.00 96.69 83 ARG A C 1
ATOM 652 O O . ARG A 1 83 ? 2.299 -2.944 9.564 1.00 96.69 83 ARG A O 1
ATOM 659 N N . TYR A 1 84 ? 4.082 -4.160 10.143 1.00 97.62 84 TYR A N 1
ATOM 660 C CA . TYR A 1 84 ? 4.264 -4.818 8.858 1.00 97.62 84 TYR A CA 1
ATOM 661 C C . TYR A 1 84 ? 3.325 -6.011 8.770 1.00 97.62 84 TYR A C 1
ATOM 663 O O . TYR A 1 84 ? 3.265 -6.806 9.706 1.00 97.62 84 TYR A O 1
ATOM 671 N N . LEU A 1 85 ? 2.616 -6.140 7.649 1.00 97.12 85 LEU A N 1
ATOM 672 C CA . LEU A 1 85 ? 1.638 -7.211 7.421 1.00 97.12 85 LEU A CA 1
ATOM 673 C C . LEU A 1 85 ? 2.316 -8.587 7.294 1.00 97.12 85 LEU A C 1
ATOM 675 O O . LEU A 1 85 ? 1.697 -9.617 7.552 1.00 97.12 85 LEU A O 1
ATOM 679 N N . GLY A 1 86 ? 3.593 -8.605 6.901 1.00 92.00 86 GLY A N 1
ATOM 680 C CA . GLY A 1 86 ? 4.296 -9.820 6.500 1.00 92.00 86 GLY A CA 1
ATOM 681 C C . GLY A 1 86 ? 3.905 -10.264 5.085 1.00 92.00 86 GLY A C 1
ATOM 682 O O . GLY A 1 86 ? 3.246 -9.542 4.343 1.00 92.00 86 GLY A O 1
ATOM 683 N N . GLY A 1 87 ? 4.344 -11.459 4.683 1.00 91.06 87 GLY A N 1
ATOM 684 C CA . GLY A 1 87 ? 4.012 -12.016 3.363 1.00 91.06 87 GLY A CA 1
ATOM 685 C C . GLY A 1 87 ? 4.902 -11.554 2.200 1.00 91.06 87 GLY A C 1
ATOM 686 O O . GLY A 1 87 ? 4.612 -11.900 1.056 1.00 91.06 87 GLY A O 1
ATOM 687 N N . GLY A 1 88 ? 6.003 -10.848 2.478 1.00 94.94 88 GLY A N 1
ATOM 688 C CA . GLY A 1 88 ? 6.969 -10.418 1.464 1.00 94.94 88 GLY A CA 1
ATOM 689 C C . GLY A 1 88 ? 6.626 -9.076 0.816 1.00 94.94 88 GLY A C 1
ATOM 690 O O . GLY A 1 88 ? 5.775 -8.329 1.290 1.00 94.94 88 GLY A O 1
ATOM 691 N N . LEU A 1 89 ? 7.315 -8.776 -0.286 1.00 95.81 89 LEU A N 1
ATOM 692 C CA . LEU A 1 89 ? 7.163 -7.519 -1.027 1.00 95.81 89 LEU A CA 1
ATOM 693 C C . LEU A 1 89 ? 5.899 -7.482 -1.884 1.00 95.81 89 LEU A C 1
ATOM 695 O O . LEU A 1 89 ? 5.222 -6.466 -1.953 1.00 95.81 89 LEU A O 1
ATOM 699 N N . LEU A 1 90 ? 5.585 -8.596 -2.540 1.00 96.06 90 LEU A N 1
ATOM 700 C CA . LEU A 1 90 ? 4.465 -8.725 -3.470 1.00 96.06 90 LEU A CA 1
ATOM 701 C C . LEU A 1 90 ? 3.633 -9.960 -3.107 1.00 96.06 90 LEU A C 1
ATOM 703 O O . LEU A 1 90 ? 3.596 -10.920 -3.886 1.00 96.06 90 LEU A O 1
ATOM 707 N N . PRO A 1 91 ? 3.004 -10.008 -1.912 1.00 96.06 91 PRO A N 1
ATOM 708 C CA . PRO A 1 91 ? 1.969 -11.004 -1.676 1.00 96.06 91 PRO A CA 1
ATOM 709 C C . PRO A 1 91 ? 0.922 -10.909 -2.789 1.00 96.06 91 PRO A C 1
ATOM 711 O O . PRO A 1 91 ? 0.691 -9.840 -3.346 1.00 96.06 91 PRO A O 1
ATOM 714 N N . ARG A 1 92 ? 0.271 -12.025 -3.123 1.00 96.25 92 ARG A N 1
ATOM 715 C CA . ARG A 1 92 ? -0.839 -11.978 -4.085 1.00 96.25 92 ARG A CA 1
ATOM 716 C C . ARG A 1 92 ? -1.876 -10.937 -3.624 1.00 96.25 92 ARG A C 1
ATOM 718 O O . ARG A 1 92 ? -2.187 -10.962 -2.426 1.00 96.25 92 ARG A O 1
ATOM 725 N N . PRO A 1 93 ? -2.407 -10.071 -4.508 1.00 97.44 93 PRO A N 1
ATOM 726 C CA . PRO A 1 93 ? -3.304 -8.986 -4.109 1.00 97.44 93 PRO A CA 1
ATOM 727 C C . PRO A 1 93 ? -4.472 -9.452 -3.231 1.00 97.44 93 PRO A C 1
ATOM 729 O O . PRO A 1 93 ? -4.777 -8.826 -2.219 1.00 97.44 93 PRO A O 1
ATOM 732 N N . GLU A 1 94 ? -5.045 -10.623 -3.523 1.00 97.50 94 GLU A N 1
ATOM 733 C CA . GLU A 1 94 ? -6.192 -11.205 -2.806 1.00 97.50 94 GLU A CA 1
ATOM 734 C C . GLU A 1 94 ? -5.874 -11.582 -1.352 1.00 97.50 94 GLU A C 1
ATOM 736 O O . GLU A 1 94 ? -6.779 -11.808 -0.551 1.00 97.50 94 GLU A O 1
ATOM 741 N N . ARG A 1 95 ? -4.590 -11.664 -0.985 1.00 97.31 95 ARG A N 1
ATOM 742 C CA . ARG A 1 95 ? -4.157 -11.933 0.393 1.00 97.31 95 ARG A CA 1
ATOM 743 C C . ARG A 1 95 ? -4.011 -10.669 1.233 1.00 97.31 95 ARG A C 1
ATOM 745 O O . ARG A 1 95 ? -3.956 -10.784 2.456 1.00 97.31 95 ARG A O 1
ATOM 752 N N . VAL A 1 96 ? -3.949 -9.487 0.617 1.00 97.94 96 VAL A N 1
ATOM 753 C CA . VAL A 1 96 ? -3.737 -8.225 1.340 1.00 97.94 96 VAL A CA 1
ATOM 754 C C . VAL A 1 96 ? -4.910 -7.875 2.265 1.00 97.94 96 VAL A C 1
ATOM 756 O O . VAL A 1 96 ? -4.629 -7.539 3.414 1.00 97.94 96 VAL A O 1
ATOM 759 N N . PRO A 1 97 ? -6.196 -8.029 1.877 1.00 97.88 97 PRO A N 1
ATOM 760 C CA . PRO A 1 97 ? -7.313 -7.753 2.787 1.00 97.88 97 PRO A CA 1
ATOM 761 C C . PRO A 1 97 ? -7.286 -8.607 4.065 1.00 97.88 97 PRO A C 1
ATOM 763 O O . PRO A 1 97 ? -7.465 -8.094 5.168 1.00 97.88 97 PRO A O 1
ATOM 766 N N . ALA A 1 98 ? -6.987 -9.905 3.941 1.00 96.38 98 ALA A N 1
ATOM 767 C CA . ALA A 1 98 ? -6.862 -10.792 5.098 1.00 96.38 98 ALA A CA 1
ATOM 768 C C . ALA A 1 98 ? -5.664 -10.407 5.985 1.00 96.38 98 ALA A C 1
ATOM 770 O O . ALA A 1 98 ? -5.797 -10.326 7.203 1.00 96.38 98 ALA A O 1
ATOM 771 N N . ALA A 1 99 ? -4.513 -10.093 5.382 1.00 96.69 99 ALA A N 1
ATOM 772 C CA . ALA A 1 99 ? -3.333 -9.651 6.124 1.00 96.69 99 ALA A CA 1
ATOM 773 C C . ALA A 1 99 ? -3.542 -8.291 6.821 1.00 96.69 99 ALA A C 1
ATOM 775 O O . ALA A 1 99 ? -3.026 -8.076 7.917 1.00 96.69 99 ALA A O 1
ATOM 776 N N . LEU A 1 100 ? -4.329 -7.385 6.228 1.00 97.12 100 LEU A N 1
ATOM 777 C CA . LEU A 1 100 ? -4.761 -6.138 6.863 1.00 97.12 100 LEU A CA 1
ATOM 778 C C . LEU A 1 100 ? -5.611 -6.420 8.111 1.00 97.12 100 LEU A C 1
ATOM 780 O O . LEU A 1 100 ? -5.375 -5.818 9.161 1.00 97.12 100 LEU A O 1
ATOM 784 N N . ALA A 1 101 ? -6.575 -7.341 8.018 1.00 96.00 101 ALA A N 1
ATOM 785 C CA . ALA A 1 101 ? -7.402 -7.737 9.156 1.00 96.00 101 ALA A CA 1
ATOM 786 C C . ALA A 1 101 ? -6.558 -8.344 10.292 1.00 96.00 101 ALA A C 1
ATOM 788 O O . ALA A 1 101 ? -6.697 -7.933 11.448 1.00 96.00 101 ALA A O 1
ATOM 789 N N . ASP A 1 102 ? -5.622 -9.237 9.962 1.00 95.12 102 ASP A N 1
ATOM 790 C CA . ASP A 1 102 ? -4.682 -9.820 10.925 1.00 95.12 102 ASP A CA 1
ATOM 791 C C . ASP A 1 102 ? -3.813 -8.745 11.593 1.00 95.12 102 ASP A C 1
ATOM 793 O O . ASP A 1 102 ? -3.651 -8.740 12.816 1.00 95.12 102 ASP A O 1
ATOM 797 N N . ALA A 1 103 ? -3.299 -7.786 10.815 1.00 94.94 103 ALA A N 1
ATOM 798 C CA . ALA A 1 103 ? -2.491 -6.688 11.335 1.00 94.94 103 ALA A CA 1
ATOM 799 C C . ALA A 1 103 ? -3.275 -5.778 12.295 1.00 94.94 103 ALA A C 1
ATOM 801 O O . ALA A 1 103 ? -2.733 -5.370 13.325 1.00 94.94 103 ALA A O 1
ATOM 802 N N . ARG A 1 104 ? -4.557 -5.505 12.009 1.00 94.88 104 ARG A N 1
ATOM 803 C CA . ARG A 1 104 ? -5.455 -4.767 12.917 1.00 94.88 104 ARG A CA 1
ATOM 804 C C . ARG A 1 104 ? -5.699 -5.521 14.224 1.00 94.88 104 ARG A C 1
ATOM 806 O O . ARG A 1 104 ? -5.723 -4.905 15.286 1.00 94.88 104 ARG A O 1
ATOM 813 N N . ALA A 1 105 ? -5.852 -6.841 14.155 1.00 93.81 105 ALA A N 1
ATOM 814 C CA . ALA A 1 105 ? -6.026 -7.696 15.327 1.00 93.81 105 ALA A CA 1
ATOM 815 C C . ALA A 1 105 ? -4.707 -7.989 16.073 1.00 93.81 105 ALA A C 1
ATOM 817 O O . ALA A 1 105 ? -4.735 -8.505 17.189 1.00 93.81 105 ALA A O 1
ATOM 818 N N . GLY A 1 106 ? -3.553 -7.653 15.486 1.00 90.81 106 GLY A N 1
ATOM 819 C CA . GLY A 1 106 ? -2.236 -7.938 16.057 1.00 90.81 106 GLY A CA 1
ATOM 820 C C . GLY A 1 106 ? -1.872 -9.425 16.041 1.00 90.81 106 GLY A C 1
ATOM 821 O O . GLY A 1 106 ? -1.143 -9.878 16.922 1.00 90.81 106 GLY A O 1
ATOM 822 N N . VAL A 1 107 ? -2.387 -10.182 15.070 1.00 90.69 107 VAL A N 1
ATOM 823 C CA . VAL A 1 107 ? -2.191 -11.635 14.932 1.00 90.69 107 VAL A CA 1
ATOM 824 C C . VAL A 1 107 ? -1.498 -11.991 13.611 1.00 90.69 107 VAL A C 1
ATOM 826 O O . VAL A 1 107 ? -1.132 -11.122 12.819 1.00 90.69 107 VAL A O 1
ATOM 829 N N . GLY A 1 108 ? -1.290 -13.287 13.373 1.00 87.62 108 GLY A N 1
ATOM 830 C CA . GLY A 1 108 ? -0.727 -13.789 12.121 1.00 87.62 108 GLY A CA 1
ATOM 831 C C . GLY A 1 108 ? 0.763 -13.475 11.972 1.00 87.62 108 GLY A C 1
ATOM 832 O O . GLY A 1 108 ? 1.528 -13.552 12.932 1.00 87.62 108 GLY A O 1
ATOM 833 N N . ALA A 1 109 ? 1.182 -13.139 10.750 1.00 86.81 109 ALA A N 1
ATOM 834 C CA . ALA A 1 109 ? 2.571 -12.788 10.433 1.00 86.81 109 ALA A CA 1
ATOM 835 C C . ALA A 1 109 ? 2.926 -11.323 10.760 1.00 86.81 109 ALA A C 1
ATOM 837 O O . ALA A 1 109 ? 4.033 -10.871 10.456 1.00 86.81 109 ALA A O 1
ATOM 838 N N . CYS A 1 110 ? 1.989 -10.580 11.354 1.00 90.62 110 CYS A N 1
ATOM 839 C CA . CYS A 1 110 ? 2.139 -9.166 11.643 1.00 90.62 110 CYS A CA 1
ATOM 840 C C . CYS A 1 110 ? 3.292 -8.903 12.627 1.00 90.62 110 CYS A C 1
ATOM 842 O O . CYS A 1 110 ? 3.390 -9.536 13.679 1.00 90.62 110 CYS A O 1
ATOM 844 N N . SER A 1 111 ? 4.133 -7.908 12.337 1.00 92.31 111 SER A N 1
ATOM 845 C CA . SER A 1 111 ? 5.300 -7.575 13.164 1.00 92.31 111 SER A CA 1
ATOM 846 C C . SER A 1 111 ? 5.498 -6.070 13.322 1.00 92.31 111 SER A C 1
ATOM 848 O O . SER A 1 111 ? 5.233 -5.295 12.410 1.00 92.31 111 SER A O 1
ATOM 850 N N . ALA A 1 112 ? 6.009 -5.643 14.479 1.00 92.75 112 ALA A N 1
ATOM 851 C CA . ALA A 1 112 ? 6.497 -4.272 14.673 1.00 92.75 112 ALA A CA 1
ATOM 852 C C . ALA A 1 112 ? 7.911 -4.062 14.089 1.00 92.75 112 ALA A C 1
ATOM 854 O O . ALA A 1 112 ? 8.369 -2.931 13.948 1.00 92.75 112 ALA A O 1
ATOM 855 N N . TRP A 1 113 ? 8.612 -5.147 13.750 1.00 92.94 113 TRP A N 1
ATOM 856 C CA . TRP A 1 113 ? 9.963 -5.106 13.200 1.00 92.94 113 TRP A CA 1
ATOM 857 C C . TRP A 1 113 ? 9.922 -4.987 11.683 1.00 92.94 113 TRP A C 1
ATOM 859 O O . TRP A 1 113 ? 9.270 -5.796 11.023 1.00 92.94 113 TRP A O 1
ATOM 869 N N . ARG A 1 114 ? 10.654 -4.008 11.139 1.00 94.69 114 ARG A N 1
ATOM 870 C CA . ARG A 1 114 ? 10.787 -3.812 9.692 1.00 94.69 114 ARG A CA 1
ATOM 871 C C . ARG A 1 114 ? 11.535 -4.991 9.062 1.00 94.69 114 ARG A C 1
ATOM 873 O O . ARG A 1 114 ? 12.719 -5.157 9.364 1.00 94.69 114 ARG A O 1
ATOM 880 N N . PRO A 1 115 ? 10.904 -5.787 8.180 1.00 94.19 115 PRO A N 1
ATOM 881 C CA . PRO A 1 115 ? 11.638 -6.743 7.369 1.00 94.19 115 PRO A CA 1
ATOM 882 C C . PRO A 1 115 ? 12.474 -5.999 6.320 1.00 94.19 115 PRO A C 1
ATOM 884 O O . PRO A 1 115 ? 12.094 -4.930 5.849 1.00 94.19 115 PRO A O 1
ATOM 887 N N . CYS A 1 116 ? 13.60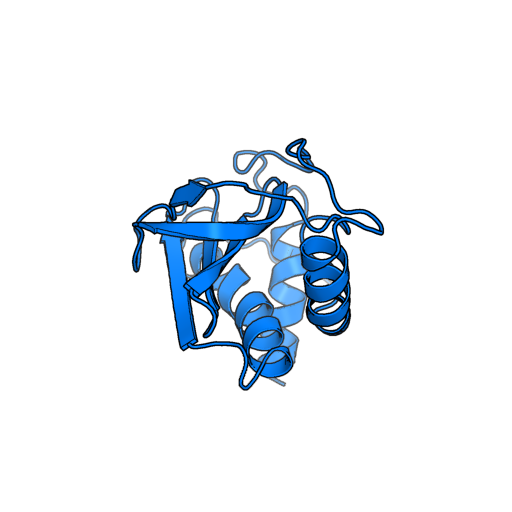9 -6.578 5.941 1.00 91.44 116 CYS A N 1
ATOM 888 C CA . CYS A 1 116 ? 14.424 -6.109 4.824 1.00 91.44 116 CYS A CA 1
ATOM 889 C C . CYS A 1 116 ? 14.517 -7.252 3.815 1.00 91.44 116 CYS A C 1
ATOM 891 O O . CYS A 1 116 ? 15.302 -8.182 4.001 1.00 91.44 116 CYS A O 1
ATOM 893 N N . TYR A 1 117 ? 13.650 -7.233 2.802 1.00 93.44 117 TYR A N 1
ATOM 894 C CA . TYR A 1 117 ? 13.614 -8.275 1.772 1.00 93.44 117 TYR A CA 1
ATOM 895 C C . TYR A 1 117 ? 14.587 -7.986 0.631 1.00 93.44 117 TYR A C 1
ATOM 897 O O . TYR A 1 117 ? 15.124 -8.915 0.033 1.00 93.44 117 TYR A O 1
ATOM 905 N N . ARG A 1 118 ? 14.811 -6.702 0.340 1.00 93.75 118 ARG A N 1
ATOM 906 C CA . ARG A 1 118 ? 15.783 -6.214 -0.643 1.00 93.75 118 ARG A CA 1
ATOM 907 C C . ARG A 1 118 ? 16.185 -4.778 -0.324 1.00 93.75 118 ARG A C 1
ATOM 909 O O . ARG A 1 118 ? 15.570 -4.131 0.519 1.00 93.75 118 ARG A O 1
ATOM 916 N N . SER A 1 119 ? 17.192 -4.283 -1.038 1.00 92.69 119 SER A N 1
ATOM 917 C CA . SER A 1 119 ? 17.498 -2.853 -1.107 1.00 92.69 119 SER A CA 1
ATOM 918 C C . SER A 1 119 ? 17.005 -2.290 -2.437 1.00 92.69 119 SER A C 1
ATOM 920 O O . SER A 1 119 ? 17.264 -2.906 -3.470 1.00 92.69 119 SER A O 1
ATOM 922 N N . HIS A 1 120 ? 16.394 -1.100 -2.436 1.00 89.12 120 HIS A N 1
ATOM 923 C CA . HIS A 1 120 ? 15.986 -0.398 -3.670 1.00 89.12 120 HIS A CA 1
ATOM 924 C C . HIS A 1 120 ? 17.155 -0.159 -4.640 1.00 89.12 120 HIS A C 1
ATOM 926 O O . HIS A 1 120 ? 16.969 -0.072 -5.848 1.00 89.12 120 HIS A O 1
ATOM 932 N N . ARG A 1 121 ? 18.391 -0.140 -4.127 1.00 90.31 121 ARG A N 1
ATOM 933 C CA . ARG A 1 121 ? 19.616 0.006 -4.929 1.00 90.31 121 ARG A CA 1
ATOM 934 C C . ARG A 1 121 ? 19.988 -1.249 -5.717 1.00 90.31 121 ARG A C 1
ATOM 936 O O . ARG A 1 121 ? 20.851 -1.185 -6.588 1.00 90.31 121 ARG A O 1
ATOM 943 N N . SER A 1 122 ? 19.380 -2.394 -5.406 1.00 88.44 122 SER A N 1
ATOM 944 C CA . SER A 1 122 ? 19.632 -3.667 -6.093 1.00 88.44 122 SER A CA 1
ATOM 945 C C . SER A 1 122 ? 18.841 -3.727 -7.399 1.00 88.44 122 SER A C 1
ATOM 947 O O . SER A 1 122 ? 17.870 -4.471 -7.531 1.00 88.44 122 SER A O 1
ATOM 949 N N . CYS A 1 123 ? 19.245 -2.908 -8.369 1.00 81.62 123 CYS A N 1
ATOM 950 C CA . CYS A 1 123 ? 18.669 -2.934 -9.710 1.00 81.62 123 CYS A CA 1
ATOM 951 C C . CYS A 1 123 ? 18.950 -4.294 -10.376 1.00 81.62 123 CYS A C 1
ATOM 953 O O . CYS A 1 123 ? 20.024 -4.868 -10.197 1.00 81.62 123 CYS A O 1
ATOM 955 N N . HIS A 1 124 ? 17.993 -4.799 -11.161 1.00 82.06 124 HIS A N 1
ATOM 956 C CA . HIS A 1 124 ? 18.089 -6.071 -11.900 1.00 82.06 124 HIS A CA 1
ATOM 957 C C . HIS A 1 124 ? 18.093 -7.364 -11.061 1.00 82.06 124 HIS A C 1
ATOM 959 O O . HIS A 1 124 ? 18.453 -8.424 -11.569 1.00 82.06 124 HIS A O 1
ATOM 965 N N . ASP A 1 125 ? 17.608 -7.332 -9.820 1.00 85.88 125 ASP A N 1
ATOM 966 C CA . ASP A 1 125 ? 17.418 -8.528 -8.977 1.00 85.88 125 ASP A CA 1
ATOM 967 C C . ASP A 1 125 ? 16.175 -9.374 -9.339 1.00 85.88 125 ASP A C 1
ATOM 969 O O . ASP A 1 125 ? 15.834 -10.336 -8.652 1.00 85.88 125 ASP A O 1
ATOM 973 N N . GLY A 1 126 ? 15.493 -9.025 -10.433 1.00 87.94 126 GLY A N 1
ATOM 974 C CA . GLY A 1 126 ? 14.283 -9.693 -10.909 1.00 87.94 126 GLY A CA 1
ATOM 975 C C . GLY A 1 126 ? 12.984 -9.145 -10.314 1.00 87.94 126 GLY A C 1
ATOM 976 O O . GLY A 1 126 ? 11.911 -9.560 -10.754 1.00 87.94 126 GLY A O 1
ATOM 977 N N . PHE A 1 127 ? 13.039 -8.185 -9.386 1.00 92.00 127 PHE A N 1
ATOM 978 C CA . PHE A 1 127 ? 11.834 -7.596 -8.800 1.00 92.00 127 PHE A CA 1
ATOM 979 C C . PHE A 1 127 ? 10.958 -6.873 -9.831 1.00 92.00 127 PHE A C 1
ATOM 981 O O . PHE A 1 127 ? 9.742 -7.052 -9.854 1.00 92.00 127 PHE A O 1
ATOM 988 N N . ASP A 1 128 ? 11.578 -6.143 -10.756 1.00 90.94 128 ASP A N 1
ATOM 989 C CA . ASP A 1 128 ? 10.870 -5.425 -11.825 1.00 90.94 128 ASP A CA 1
ATOM 990 C C . ASP A 1 128 ? 10.128 -6.379 -12.776 1.00 90.94 128 ASP A C 1
ATOM 992 O O . ASP A 1 128 ? 9.084 -6.036 -13.324 1.00 90.94 128 ASP A O 1
ATOM 996 N N . VAL A 1 129 ? 10.626 -7.612 -12.935 1.00 89.50 129 VAL A N 1
ATOM 997 C CA . VAL A 1 129 ? 9.947 -8.663 -13.711 1.00 89.50 129 VAL A CA 1
ATOM 998 C C . VAL A 1 129 ? 8.697 -9.148 -12.977 1.00 89.50 129 VAL A C 1
ATOM 1000 O O . VAL A 1 129 ? 7.671 -9.405 -13.607 1.00 89.50 129 VAL A O 1
ATOM 1003 N N . ALA A 1 130 ? 8.763 -9.256 -11.647 1.00 91.44 130 ALA A N 1
ATOM 1004 C CA . ALA A 1 130 ? 7.616 -9.622 -10.822 1.00 91.44 130 ALA A CA 1
ATOM 1005 C C . ALA A 1 130 ? 6.537 -8.527 -10.814 1.00 91.44 130 ALA A C 1
ATOM 1007 O O . ALA A 1 130 ? 5.352 -8.849 -10.831 1.00 91.44 130 ALA A O 1
ATOM 1008 N N . LEU A 1 131 ? 6.922 -7.248 -10.838 1.00 92.44 131 LEU A N 1
ATOM 1009 C CA . LEU A 1 131 ? 5.973 -6.143 -10.995 1.00 92.44 131 LEU A CA 1
ATOM 1010 C C . LEU A 1 131 ? 5.342 -6.109 -12.396 1.00 92.44 131 LEU A C 1
ATOM 1012 O O . LEU A 1 131 ? 4.128 -5.942 -12.516 1.00 92.44 131 LEU A O 1
ATOM 1016 N N . ASP A 1 132 ? 6.129 -6.333 -13.455 1.00 90.31 132 ASP A N 1
ATOM 1017 C CA . ASP A 1 132 ? 5.634 -6.327 -14.841 1.00 90.31 132 ASP A CA 1
ATOM 1018 C C . ASP A 1 132 ? 4.556 -7.397 -15.097 1.00 90.31 132 ASP A C 1
ATOM 1020 O O . ASP A 1 132 ? 3.682 -7.203 -15.942 1.00 90.31 132 ASP A O 1
ATOM 1024 N N . PHE A 1 133 ? 4.554 -8.497 -14.332 1.00 90.62 133 PHE A N 1
ATOM 1025 C CA . PHE A 1 133 ? 3.467 -9.481 -14.358 1.00 90.62 133 PHE A CA 1
ATOM 1026 C C . PHE A 1 133 ? 2.094 -8.841 -14.093 1.00 90.62 133 PHE A C 1
ATOM 1028 O O . PHE A 1 133 ? 1.143 -9.118 -14.822 1.00 90.62 133 PHE A O 1
ATOM 1035 N N . TYR A 1 134 ? 1.992 -7.961 -13.093 1.00 91.19 134 TYR A N 1
ATOM 1036 C CA . TYR A 1 134 ? 0.726 -7.316 -12.734 1.00 91.19 134 TYR A CA 1
ATOM 1037 C C . TYR A 1 134 ? 0.309 -6.245 -13.738 1.00 91.19 134 TYR A C 1
ATOM 1039 O O . TYR A 1 134 ? -0.883 -6.071 -13.974 1.00 91.19 134 TYR A O 1
ATOM 1047 N N . ARG A 1 135 ? 1.269 -5.571 -14.382 1.00 88.12 135 ARG A N 1
ATOM 1048 C CA . ARG A 1 135 ? 0.974 -4.647 -15.485 1.00 88.12 135 ARG A CA 1
ATOM 1049 C C . ARG A 1 135 ? 0.282 -5.368 -16.639 1.00 88.12 135 ARG A C 1
ATOM 1051 O O . ARG A 1 135 ? -0.787 -4.961 -17.077 1.00 88.12 135 ARG A O 1
ATOM 1058 N N . ARG A 1 136 ? 0.840 -6.506 -17.060 1.00 86.69 136 ARG A N 1
ATOM 1059 C CA . ARG A 1 136 ? 0.261 -7.329 -18.134 1.00 86.69 136 ARG A CA 1
ATOM 1060 C C . ARG A 1 136 ? -1.103 -7.917 -17.783 1.00 86.69 136 ARG A C 1
ATOM 1062 O O . ARG A 1 136 ? -1.858 -8.215 -18.695 1.00 86.69 136 ARG A O 1
ATOM 1069 N N . LEU A 1 137 ? -1.393 -8.125 -16.497 1.00 84.94 137 LEU A N 1
ATOM 1070 C CA . LEU A 1 137 ? -2.690 -8.633 -16.049 1.00 84.94 137 LEU A CA 1
ATOM 1071 C C . LEU A 1 137 ? -3.810 -7.596 -16.221 1.00 84.94 137 LEU A C 1
ATOM 1073 O O . LEU A 1 137 ? -4.942 -7.989 -16.458 1.00 84.94 137 LEU A O 1
ATOM 1077 N N . ILE A 1 138 ? -3.496 -6.302 -16.095 1.00 78.44 138 ILE A N 1
ATOM 1078 C CA . ILE A 1 138 ? -4.465 -5.209 -16.284 1.00 78.44 138 ILE A CA 1
ATOM 1079 C C . ILE A 1 138 ? -4.644 -4.865 -17.769 1.00 78.44 138 ILE A C 1
ATOM 1081 O O . ILE A 1 138 ? -5.741 -4.498 -18.178 1.00 78.44 138 ILE A O 1
ATOM 1085 N N . ASP A 1 139 ? -3.584 -4.982 -18.573 1.00 73.62 139 ASP A N 1
ATOM 1086 C CA . ASP A 1 139 ? -3.625 -4.689 -20.014 1.00 73.62 139 ASP A CA 1
ATOM 1087 C C . ASP A 1 139 ? -4.307 -5.795 -20.858 1.00 73.62 139 ASP A C 1
ATOM 1089 O O . ASP A 1 139 ? -4.555 -5.582 -22.048 1.00 73.62 139 ASP A O 1
ATOM 1093 N N . ALA A 1 140 ? -4.552 -6.978 -20.280 1.00 60.06 140 ALA A N 1
ATOM 1094 C CA . ALA A 1 140 ? -5.116 -8.160 -20.947 1.00 60.06 140 ALA A CA 1
ATOM 1095 C C . ALA A 1 140 ? -6.646 -8.234 -20.841 1.00 60.06 140 ALA A C 1
ATOM 1097 O O . ALA A 1 140 ? -7.267 -8.638 -21.853 1.00 60.06 140 ALA A O 1
#

Radius of gyration: 14.41 Å; chains: 1; bounding box: 35×29×40 Å

pLDDT: mean 92.77, std 7.64, range [50.94, 98.69]

InterPro domains:
  IPR046259 Domain of unknown function DUF6292 [PF19809] (20-102)

Organism: NCBI:txid2047744

Foldseek 3Di:
DDDDADDPPDPLLLCLCVLLVVLLCVLCPQQFPDKEWEAVQPTKIWTQGPVQKIWMATQFQGIKIARWDDDDHHHDTDGDPIKRLDPHRRHPSNCVVVSVVCCVVVHDPIGPDGHGPDGSVPGPPCVSVVSVVSVVVVVD

Sequence (140 aa):
MTIRHVEPYSDEWLQQPVCYVRLVVELLGAEVADWWEGPCDPREATVRLADGAALVWDEESGWRLGRFVSGGSGERTELTGSRYLGGGLLPRPERVPAALADARAGVGACSAWRPCYRSHRSCHDGFDVALDFYRRLIDA

Secondary structure (DSSP, 8-state):
----PPPTTSHHHHHHHHHHHHHHHHHHGGGEEEEEEEEETTEEEEEEETTSEEEEEETTTEEEEEEEEE--TTSPPEEEEEEE--S-SS--GGGHHHHHHHHHHT-TT-BSS------TT-TTSSHHHHHHHHHHHHH-